Protein AF-A0A8R1EU83-F1 (afdb_monomer)

Mean predicted aligned error: 13.21 Å

Structure (mmCIF, N/CA/C/O backbone):
data_AF-A0A8R1EU83-F1
#
_entry.id   AF-A0A8R1EU83-F1
#
loop_
_atom_site.group_PDB
_atom_site.id
_atom_site.type_symbol
_atom_site.label_atom_id
_atom_site.label_alt_id
_atom_site.label_comp_id
_atom_site.label_asym_id
_atom_site.label_entity_id
_atom_site.label_seq_id
_atom_site.pdbx_PDB_ins_code
_atom_site.Cartn_x
_atom_site.Cartn_y
_atom_site.Cartn_z
_atom_site.occupancy
_atom_site.B_iso_or_equiv
_atom_site.auth_seq_id
_atom_site.auth_comp_id
_atom_site.auth_asym_id
_atom_site.auth_atom_id
_atom_site.pdbx_PDB_model_num
ATOM 1 N N . MET A 1 1 ? 17.933 24.431 0.975 1.00 36.44 1 MET A N 1
ATOM 2 C CA . MET A 1 1 ? 16.606 24.233 0.340 1.00 36.44 1 MET A CA 1
ATOM 3 C C . MET A 1 1 ? 16.487 22.750 -0.008 1.00 36.44 1 MET A C 1
ATOM 5 O O . MET A 1 1 ? 17.394 22.276 -0.660 1.00 36.44 1 MET A O 1
ATOM 9 N N . GLY A 1 2 ? 15.536 21.917 0.414 1.00 38.25 2 GLY A N 1
ATOM 10 C CA . GLY A 1 2 ? 14.374 22.050 1.284 1.00 38.25 2 GLY A CA 1
ATOM 11 C C . GLY A 1 2 ? 14.179 20.752 2.093 1.00 38.25 2 GLY A C 1
ATOM 12 O O . GLY A 1 2 ? 14.706 19.699 1.752 1.00 38.25 2 GLY A O 1
ATOM 13 N N . ARG A 1 3 ? 13.470 20.894 3.212 1.00 40.53 3 ARG A N 1
ATOM 14 C CA . ARG A 1 3 ? 13.256 19.938 4.309 1.00 40.53 3 ARG A CA 1
ATOM 15 C C . ARG A 1 3 ? 12.927 18.518 3.822 1.00 40.53 3 ARG A C 1
ATOM 17 O O . ARG A 1 3 ? 11.883 18.311 3.205 1.00 40.53 3 ARG A O 1
ATOM 24 N N . GLY A 1 4 ? 13.789 17.557 4.158 1.00 40.25 4 GLY A N 1
ATOM 25 C CA . GLY A 1 4 ? 13.545 16.126 3.990 1.00 40.25 4 GLY A CA 1
ATOM 26 C C . GLY A 1 4 ? 12.317 15.703 4.789 1.00 40.25 4 GLY A C 1
ATOM 27 O O . GLY A 1 4 ? 12.393 15.433 5.983 1.00 40.25 4 GLY A O 1
ATOM 28 N N . ARG A 1 5 ? 11.154 15.683 4.136 1.00 47.19 5 ARG A N 1
ATOM 29 C CA . ARG A 1 5 ? 10.000 14.944 4.639 1.00 47.19 5 ARG A CA 1
ATOM 30 C C . ARG A 1 5 ? 10.373 13.474 4.513 1.00 47.19 5 ARG A C 1
ATOM 32 O O . ARG A 1 5 ? 10.332 12.946 3.403 1.00 47.19 5 ARG A O 1
ATOM 39 N N . ASN A 1 6 ? 10.762 12.845 5.624 1.00 48.53 6 ASN A N 1
ATOM 40 C CA . ASN A 1 6 ? 10.859 11.391 5.730 1.00 48.53 6 ASN A CA 1
ATOM 41 C C . ASN A 1 6 ? 9.534 10.819 5.232 1.00 48.53 6 ASN A C 1
ATOM 43 O O . ASN A 1 6 ? 8.516 10.866 5.919 1.00 48.53 6 ASN A O 1
ATOM 47 N N . THR A 1 7 ? 9.520 10.389 3.974 1.00 55.81 7 THR A N 1
ATOM 48 C CA . THR A 1 7 ? 8.335 9.804 3.369 1.00 55.81 7 THR A CA 1
ATOM 49 C C . THR A 1 7 ? 8.335 8.381 3.880 1.00 55.81 7 THR A C 1
ATOM 51 O O . THR A 1 7 ? 9.045 7.543 3.333 1.00 55.81 7 THR A O 1
ATOM 54 N N . ILE A 1 8 ? 7.655 8.162 5.006 1.00 69.56 8 ILE A N 1
ATOM 55 C CA . ILE A 1 8 ? 7.578 6.858 5.660 1.00 69.56 8 ILE A CA 1
ATOM 56 C C . ILE A 1 8 ? 7.005 5.887 4.624 1.00 69.56 8 ILE A C 1
ATOM 58 O O . ILE A 1 8 ? 5.883 6.063 4.142 1.00 69.56 8 ILE A O 1
ATOM 62 N N . ALA A 1 9 ? 7.847 4.950 4.196 1.00 76.62 9 ALA A N 1
ATOM 63 C CA . ALA A 1 9 ? 7.449 3.840 3.356 1.00 76.62 9 ALA A CA 1
ATOM 64 C C . ALA A 1 9 ? 7.038 2.703 4.287 1.00 76.62 9 ALA A C 1
ATOM 66 O O . ALA A 1 9 ? 7.793 2.332 5.183 1.00 76.62 9 ALA A O 1
ATOM 67 N N . GLU A 1 10 ? 5.834 2.194 4.086 1.00 80.75 10 GLU A N 1
ATOM 68 C CA . GLU A 1 10 ? 5.249 1.121 4.872 1.00 80.75 10 GLU A CA 1
ATOM 69 C C . GLU A 1 10 ? 5.157 -0.125 3.993 1.00 80.75 10 GLU A C 1
ATOM 71 O O . GLU A 1 10 ? 4.792 -0.044 2.817 1.00 80.75 10 GLU A O 1
ATOM 76 N N . ASN A 1 11 ? 5.506 -1.279 4.559 1.00 80.06 11 ASN A N 1
ATOM 77 C CA . ASN A 1 11 ? 5.314 -2.558 3.896 1.00 80.06 11 ASN A CA 1
ATOM 78 C C . ASN A 1 11 ? 3.856 -2.991 4.079 1.00 80.06 11 ASN A C 1
ATOM 80 O O . ASN A 1 11 ? 3.442 -3.311 5.191 1.00 80.06 11 ASN A O 1
ATOM 84 N N . ILE A 1 12 ? 3.081 -3.008 2.997 1.00 80.56 12 ILE A N 1
ATOM 85 C CA . ILE A 1 12 ? 1.675 -3.407 3.026 1.00 80.56 12 ILE A CA 1
ATOM 86 C C . ILE A 1 12 ? 1.522 -4.613 2.104 1.00 80.56 12 ILE A C 1
ATOM 88 O O . ILE A 1 12 ? 1.749 -4.515 0.900 1.00 80.56 12 ILE A O 1
ATOM 92 N N . ASN A 1 13 ? 1.164 -5.771 2.674 1.00 77.06 13 ASN A N 1
ATOM 93 C CA . ASN A 1 13 ? 1.030 -7.053 1.961 1.00 77.06 13 ASN A CA 1
ATOM 94 C C . ASN A 1 13 ? 2.229 -7.340 1.022 1.00 77.06 13 ASN A C 1
ATOM 96 O O . ASN A 1 13 ? 2.100 -7.772 -0.128 1.00 77.06 13 ASN A O 1
ATOM 100 N N . GLY A 1 14 ? 3.420 -7.035 1.535 1.00 76.12 14 GLY A N 1
ATOM 101 C CA . GLY A 1 14 ? 4.695 -7.211 0.864 1.00 76.12 14 GLY A CA 1
ATOM 102 C C . GLY A 1 14 ? 5.045 -6.146 -0.180 1.00 76.12 14 GLY A C 1
ATOM 103 O O . GLY A 1 14 ? 6.060 -6.268 -0.847 1.00 76.12 14 GLY A O 1
ATOM 104 N N . TRP A 1 15 ? 4.249 -5.095 -0.351 1.00 82.75 15 TRP A N 1
ATOM 105 C CA . TRP A 1 15 ? 4.604 -3.975 -1.21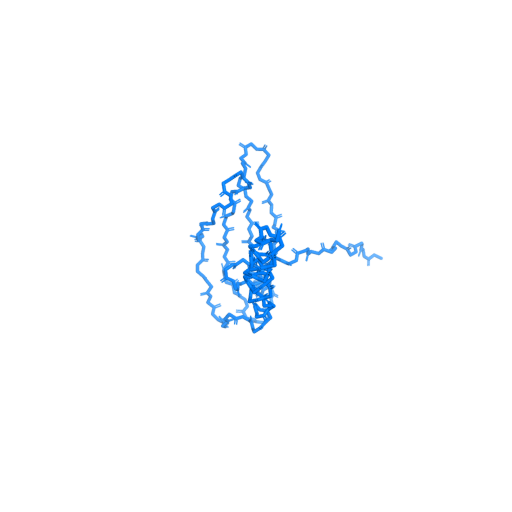7 1.00 82.75 15 TRP A CA 1
ATOM 106 C C . TRP A 1 15 ? 5.025 -2.780 -0.380 1.00 82.75 15 TRP A C 1
ATOM 108 O O . TRP A 1 15 ? 4.277 -2.310 0.475 1.00 82.75 15 TRP A O 1
ATOM 118 N N . MET A 1 16 ? 6.207 -2.241 -0.666 1.00 84.56 16 MET A N 1
ATOM 119 C CA . MET A 1 16 ? 6.640 -0.982 -0.073 1.00 84.56 16 MET A CA 1
ATOM 120 C C . MET A 1 16 ? 5.841 0.170 -0.686 1.00 84.56 16 MET A C 1
ATOM 122 O O . MET A 1 16 ? 5.974 0.487 -1.874 1.00 84.56 16 MET A O 1
ATOM 126 N N . MET A 1 17 ? 5.001 0.817 0.121 1.00 86.00 17 MET A N 1
ATOM 127 C CA . MET A 1 17 ? 4.178 1.940 -0.318 1.00 86.00 17 MET A CA 1
ATOM 128 C C . MET A 1 17 ? 4.387 3.177 0.553 1.00 86.00 17 MET A C 1
ATOM 130 O O . MET A 1 17 ? 4.577 3.108 1.759 1.00 86.00 17 MET A O 1
ATOM 134 N N . LYS A 1 18 ? 4.326 4.349 -0.072 1.00 86.75 18 LYS A N 1
ATOM 135 C CA . LYS A 1 18 ? 4.395 5.661 0.567 1.00 86.75 18 LYS A CA 1
ATOM 136 C C . LYS A 1 18 ? 3.000 6.222 0.762 1.00 86.75 18 LYS A C 1
ATOM 138 O O . LYS A 1 18 ? 2.198 6.281 -0.175 1.00 86.75 18 LYS A O 1
ATOM 143 N N . LYS A 1 19 ? 2.749 6.722 1.965 1.00 87.62 19 LYS A N 1
ATOM 144 C CA . LYS A 1 19 ? 1.542 7.474 2.294 1.00 87.62 19 LYS A CA 1
ATOM 145 C C . LYS A 1 19 ? 1.506 8.785 1.510 1.00 87.62 19 LYS A C 1
ATOM 147 O O . LYS A 1 19 ? 2.414 9.606 1.633 1.00 87.62 19 LYS A O 1
ATOM 152 N N . LYS A 1 20 ? 0.459 9.002 0.707 1.00 82.31 20 LYS A N 1
ATOM 153 C CA . LYS A 1 20 ? 0.304 10.247 -0.067 1.00 82.31 20 LYS A CA 1
ATOM 154 C C . LYS A 1 20 ? -0.644 11.224 0.596 1.00 82.31 20 LYS A C 1
ATOM 156 O O . LYS A 1 20 ? -0.301 12.392 0.758 1.00 82.31 20 LYS A O 1
ATOM 161 N N . LYS A 1 21 ? -1.859 10.777 0.904 1.00 79.50 21 LYS A N 1
ATOM 162 C CA . LYS A 1 21 ? -2.907 11.657 1.416 1.00 79.50 21 LYS A CA 1
ATOM 163 C C . LYS A 1 21 ? -3.866 10.894 2.309 1.00 79.50 21 LYS A C 1
ATOM 165 O O . LYS A 1 21 ? -4.231 9.759 2.018 1.00 79.50 21 LYS A O 1
ATOM 170 N N . GLU A 1 22 ? -4.278 11.575 3.361 1.00 79.50 22 GLU A N 1
ATOM 171 C CA . GLU A 1 22 ? -5.327 11.155 4.278 1.00 79.50 22 GLU A CA 1
ATOM 172 C C . GLU A 1 22 ? -6.571 11.964 3.946 1.00 79.50 22 GLU A C 1
ATOM 174 O O . GLU A 1 22 ? -6.482 13.176 3.707 1.00 79.50 22 GLU A O 1
ATOM 179 N N . TYR A 1 23 ? -7.720 11.305 3.889 1.00 76.81 23 TYR A N 1
ATOM 180 C CA . TYR A 1 23 ? -8.977 12.019 3.758 1.00 76.81 23 TYR A CA 1
ATOM 181 C C . TYR A 1 23 ? -9.385 12.555 5.138 1.00 76.81 23 TYR A C 1
ATOM 183 O O . TYR A 1 23 ? -9.427 11.794 6.095 1.00 76.81 23 TYR A O 1
ATOM 191 N N . PRO A 1 24 ? -9.675 13.858 5.295 1.00 70.62 24 PRO A N 1
ATOM 192 C CA . PRO A 1 24 ? -10.050 14.406 6.603 1.00 70.62 24 PRO A CA 1
ATOM 193 C C . PRO A 1 24 ? -11.411 13.886 7.094 1.00 70.62 24 PRO A C 1
ATOM 195 O O . PRO A 1 24 ? -11.638 13.815 8.294 1.00 70.62 24 PRO A O 1
ATOM 198 N N . ASN A 1 25 ? -12.287 13.482 6.168 1.00 79.12 25 ASN A N 1
ATOM 199 C CA . ASN A 1 25 ? -13.643 13.002 6.455 1.00 79.12 25 ASN A CA 1
ATOM 200 C C . ASN A 1 25 ? -13.790 11.481 6.299 1.00 79.12 25 ASN A C 1
ATOM 202 O O . ASN A 1 25 ? -14.901 10.959 6.349 1.00 79.12 25 ASN A O 1
ATOM 206 N N . SER A 1 26 ? -12.696 10.764 6.045 1.00 76.69 26 SER A N 1
ATOM 207 C CA . SER A 1 26 ? -12.729 9.314 5.877 1.00 76.69 26 SER A CA 1
ATOM 208 C C . SER A 1 26 ? -11.499 8.715 6.527 1.00 76.69 26 SER A C 1
ATOM 210 O O . SER A 1 26 ? -10.397 9.226 6.371 1.00 76.69 26 SER A O 1
ATOM 212 N N . SER A 1 27 ? -11.666 7.589 7.210 1.00 84.56 27 SER A N 1
ATOM 213 C CA . SER A 1 27 ? -10.535 6.847 7.778 1.00 84.56 27 SER A CA 1
ATOM 214 C C . SER A 1 27 ? -9.628 6.226 6.710 1.00 84.56 27 SER A C 1
ATOM 216 O O . SER A 1 27 ? -8.656 5.556 7.042 1.00 84.56 27 SER A O 1
ATOM 218 N N . ASP A 1 28 ? -9.935 6.455 5.437 1.00 86.75 28 ASP A N 1
ATOM 219 C CA . ASP A 1 28 ? -9.201 5.980 4.282 1.00 86.75 28 ASP A CA 1
ATOM 220 C C . ASP A 1 28 ? -7.960 6.839 3.997 1.00 86.75 28 ASP A C 1
ATOM 222 O O . ASP A 1 28 ? -7.983 8.075 3.947 1.00 86.75 28 ASP A O 1
ATOM 226 N N . VAL A 1 29 ? -6.848 6.156 3.762 1.00 87.88 29 VAL A N 1
ATOM 227 C CA . VAL A 1 29 ? -5.548 6.736 3.439 1.00 87.88 29 VAL A CA 1
ATOM 228 C C . VAL A 1 29 ? -5.057 6.127 2.145 1.00 87.88 29 VAL A C 1
ATOM 230 O O . VAL A 1 29 ? -5.031 4.908 2.000 1.00 87.88 29 VAL A O 1
ATOM 233 N N . ILE A 1 30 ? -4.633 6.968 1.205 1.0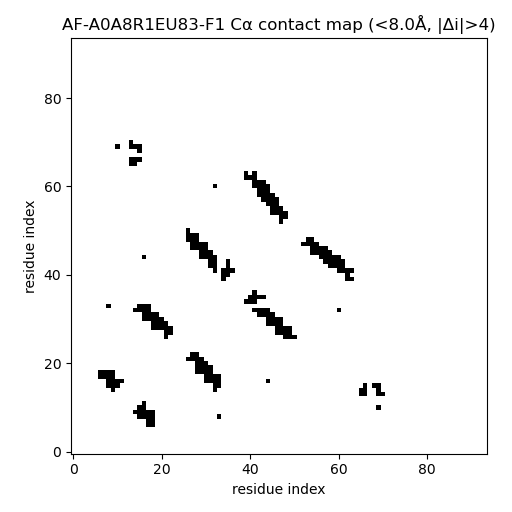0 88.62 30 ILE A N 1
ATOM 234 C CA . ILE A 1 30 ? -4.087 6.484 -0.061 1.00 88.62 30 ILE A CA 1
ATOM 235 C C . ILE A 1 30 ? -2.576 6.316 0.052 1.00 88.62 30 ILE A C 1
ATOM 237 O O . ILE A 1 30 ? -1.839 7.266 0.348 1.00 88.62 30 ILE A O 1
ATOM 241 N N . TYR A 1 31 ? -2.138 5.119 -0.303 1.00 87.94 31 TYR A N 1
ATOM 242 C CA . TYR A 1 31 ? -0.760 4.692 -0.429 1.00 87.94 31 TYR A CA 1
ATOM 243 C C . TYR A 1 31 ? -0.405 4.473 -1.898 1.00 87.94 31 TYR A C 1
ATOM 245 O O . TYR A 1 31 ? -1.189 3.923 -2.668 1.00 87.94 31 TYR A O 1
ATOM 253 N N . TYR A 1 32 ? 0.785 4.904 -2.302 1.00 88.62 32 TYR A N 1
ATOM 254 C CA . TYR A 1 32 ? 1.321 4.675 -3.645 1.00 88.62 32 TYR A CA 1
ATOM 255 C C . TYR A 1 32 ? 2.606 3.886 -3.552 1.00 88.62 32 TYR A C 1
ATOM 257 O O . TYR A 1 32 ? 3.362 4.055 -2.602 1.00 88.62 32 TYR A O 1
ATOM 265 N N . CYS A 1 33 ? 2.874 3.054 -4.548 1.00 87.38 33 CYS A N 1
ATOM 266 C CA . CYS A 1 33 ? 4.116 2.311 -4.600 1.00 87.38 33 CYS A CA 1
ATOM 267 C C . CYS A 1 33 ? 5.316 3.265 -4.506 1.00 87.38 33 CYS A C 1
ATOM 269 O O . CYS A 1 33 ? 5.335 4.324 -5.146 1.00 87.38 33 CYS A O 1
ATOM 271 N N . VAL A 1 34 ? 6.336 2.886 -3.730 1.00 84.88 34 VAL A N 1
ATOM 272 C CA . VAL A 1 34 ? 7.589 3.654 -3.631 1.00 84.88 34 VAL A CA 1
ATOM 273 C C . VAL A 1 34 ? 8.239 3.882 -4.996 1.00 84.88 34 VAL A C 1
ATOM 275 O O . VAL A 1 34 ? 8.892 4.908 -5.188 1.00 84.88 34 VAL A O 1
ATOM 278 N N . GLU A 1 35 ? 8.000 2.963 -5.933 1.00 82.38 35 GLU A N 1
ATOM 279 C CA . GLU A 1 35 ? 8.566 2.936 -7.279 1.00 82.38 35 GLU A CA 1
ATOM 280 C C . GLU A 1 35 ? 7.733 3.686 -8.327 1.00 82.38 35 GLU A C 1
ATOM 282 O O . GLU A 1 35 ? 8.074 3.683 -9.511 1.00 82.38 35 GLU A O 1
ATOM 287 N N . GLN A 1 36 ? 6.655 4.370 -7.923 1.00 80.56 36 GLN A N 1
ATOM 288 C CA . GLN A 1 36 ? 5.810 5.141 -8.843 1.00 80.56 36 GLN A CA 1
ATOM 289 C C . GLN A 1 36 ? 6.591 6.207 -9.618 1.00 80.56 36 GLN A C 1
ATOM 291 O O . GLN A 1 36 ? 6.314 6.454 -10.792 1.00 80.56 36 GLN A O 1
ATOM 296 N N . TYR A 1 37 ? 7.552 6.844 -8.954 1.00 77.25 37 TYR A N 1
ATOM 297 C CA . TYR A 1 37 ? 8.391 7.897 -9.527 1.00 77.25 37 TYR A CA 1
ATOM 298 C C . TYR A 1 37 ? 9.825 7.422 -9.805 1.00 77.25 37 TYR A C 1
ATOM 300 O O . TYR A 1 37 ? 10.662 8.225 -10.210 1.00 77.25 37 TYR A O 1
ATOM 308 N N . SER A 1 38 ? 10.103 6.133 -9.586 1.00 76.44 38 SER A N 1
ATOM 309 C CA . SER A 1 38 ? 11.388 5.505 -9.902 1.00 76.44 38 SER A CA 1
ATOM 310 C C . SER A 1 38 ? 11.449 5.089 -11.373 1.00 76.44 38 SER A C 1
ATOM 312 O O . SER A 1 38 ? 10.519 5.312 -12.153 1.00 76.44 38 SER A O 1
ATOM 314 N N . HIS A 1 39 ? 12.549 4.437 -11.749 1.00 76.00 39 HIS A N 1
ATOM 315 C CA . HIS A 1 39 ? 12.765 3.882 -13.083 1.00 76.00 39 HIS A CA 1
ATOM 316 C C . HIS A 1 39 ? 11.626 2.946 -13.536 1.00 76.00 39 HIS A C 1
ATOM 318 O O . HIS A 1 39 ? 11.207 2.994 -14.691 1.00 76.00 39 HIS A O 1
ATOM 324 N N . HIS A 1 40 ? 11.057 2.171 -12.607 1.00 75.75 40 HIS A N 1
ATOM 325 C CA . HIS A 1 40 ? 9.988 1.209 -12.880 1.00 75.75 40 HIS A CA 1
ATOM 326 C C . HIS A 1 40 ? 8.610 1.847 -13.131 1.00 75.75 40 HIS A C 1
ATOM 328 O O . HIS A 1 40 ? 7.754 1.211 -13.746 1.00 75.75 40 HIS A O 1
ATOM 334 N N . LYS A 1 41 ? 8.392 3.104 -12.708 1.00 81.31 41 LYS A N 1
ATOM 335 C CA . LYS A 1 41 ? 7.128 3.853 -12.863 1.00 81.31 41 LYS A CA 1
ATOM 336 C C . LYS A 1 41 ? 5.887 3.040 -12.471 1.00 81.31 41 LYS A C 1
ATOM 338 O O . LYS A 1 41 ? 4.892 3.007 -13.199 1.00 81.31 41 LYS A O 1
ATOM 343 N N . CYS A 1 42 ? 5.945 2.362 -11.325 1.00 84.06 42 CYS A N 1
ATOM 344 C CA . CYS A 1 42 ? 4.880 1.452 -10.919 1.00 84.06 42 CYS A CA 1
ATOM 345 C C . CYS A 1 42 ? 3.557 2.205 -10.652 1.00 84.06 42 CYS A C 1
ATOM 347 O O . CYS A 1 42 ? 3.513 3.097 -9.801 1.00 84.06 42 CYS A O 1
ATOM 349 N N . PRO A 1 43 ? 2.439 1.845 -11.312 1.00 85.88 43 PRO A N 1
ATOM 350 C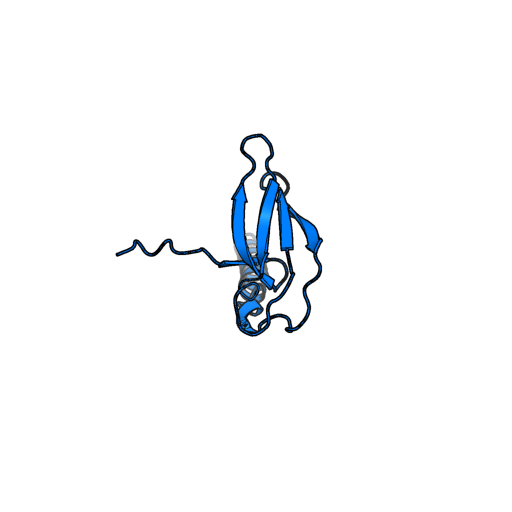 CA . PRO A 1 43 ? 1.148 2.494 -11.090 1.00 85.88 43 PRO A CA 1
ATOM 351 C C . PRO A 1 43 ? 0.445 2.043 -9.798 1.00 85.88 43 PRO A C 1
ATOM 353 O O . PRO A 1 43 ? -0.676 2.493 -9.553 1.00 85.88 43 PRO A O 1
ATOM 356 N N . GLY A 1 44 ? 1.065 1.159 -9.006 1.00 87.88 44 GLY A N 1
ATOM 357 C CA . GLY A 1 44 ? 0.486 0.553 -7.810 1.00 87.88 44 GLY A CA 1
ATOM 358 C C . GLY A 1 44 ? 0.001 1.597 -6.808 1.00 87.88 44 GLY A C 1
ATOM 359 O O . GLY A 1 44 ? 0.756 2.481 -6.394 1.00 87.88 44 GLY A O 1
ATOM 360 N N . ALA A 1 45 ? -1.273 1.507 -6.433 1.00 88.81 45 ALA A N 1
ATOM 361 C CA . ALA A 1 45 ? -1.897 2.433 -5.497 1.00 88.81 45 ALA A CA 1
ATOM 362 C C . ALA A 1 45 ? -2.988 1.730 -4.700 1.00 88.81 45 ALA A C 1
ATOM 364 O O . ALA A 1 45 ? -3.896 1.139 -5.291 1.00 88.81 45 ALA A O 1
ATOM 365 N N . TRP A 1 4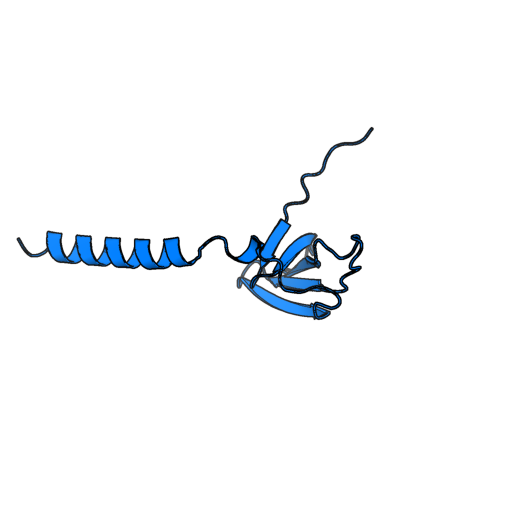6 ? -2.911 1.806 -3.379 1.00 89.50 46 TRP A N 1
ATOM 366 C CA . TRP A 1 46 ? -3.829 1.155 -2.453 1.00 89.50 46 TRP A CA 1
ATOM 367 C C . TRP A 1 46 ? -4.486 2.177 -1.535 1.00 89.50 46 TRP A C 1
ATOM 369 O O . TRP A 1 46 ? -3.971 3.273 -1.317 1.00 89.50 46 TRP A O 1
ATOM 379 N N . VAL A 1 47 ? -5.643 1.814 -1.004 1.00 89.62 47 VAL A N 1
ATOM 380 C CA . VAL A 1 47 ? -6.356 2.571 0.021 1.00 89.62 47 V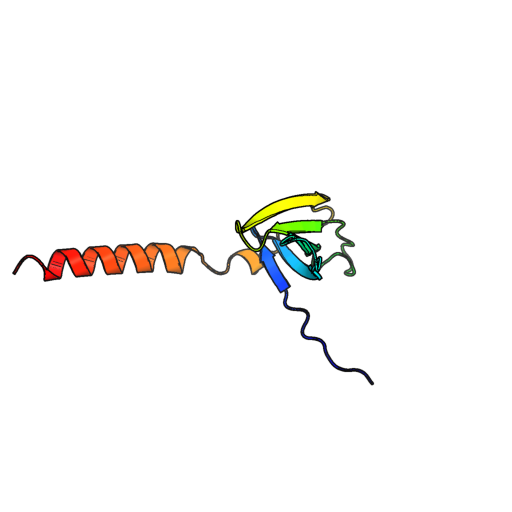AL A CA 1
ATOM 381 C C . VAL A 1 47 ? -6.402 1.715 1.271 1.00 89.62 47 VAL A C 1
ATOM 383 O O . VAL A 1 47 ? -6.808 0.562 1.188 1.00 89.62 47 VAL A O 1
ATOM 386 N N . ILE A 1 48 ? -5.991 2.267 2.406 1.00 87.62 48 ILE A N 1
ATOM 387 C CA . ILE A 1 48 ? -6.064 1.595 3.703 1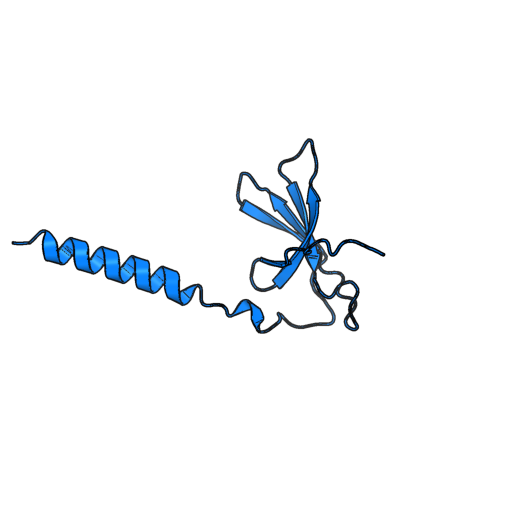.00 87.62 48 ILE A CA 1
ATOM 388 C C . ILE A 1 48 ? -7.022 2.358 4.591 1.00 87.62 48 ILE A C 1
ATOM 390 O O . ILE A 1 48 ? -6.859 3.564 4.784 1.00 87.62 48 ILE A O 1
ATOM 394 N N . ASN A 1 49 ? -7.983 1.648 5.162 1.00 87.19 49 ASN A N 1
ATOM 395 C CA . ASN A 1 49 ? -8.828 2.193 6.202 1.00 87.19 49 ASN A CA 1
ATOM 396 C C . ASN A 1 49 ? -8.133 2.042 7.560 1.00 87.19 49 ASN A C 1
ATOM 398 O O . ASN A 1 49 ? -7.884 0.933 8.016 1.00 87.19 49 ASN A O 1
ATOM 402 N N . LYS A 1 50 ? -7.838 3.150 8.235 1.00 83.06 50 LYS A N 1
ATOM 403 C CA . LYS A 1 50 ? -7.149 3.153 9.535 1.00 83.06 50 LYS A CA 1
ATOM 404 C C . LYS A 1 50 ? -7.937 2.526 10.682 1.00 83.06 50 LYS A C 1
ATOM 406 O O . LYS A 1 50 ? -7.342 2.195 11.699 1.00 83.06 50 LYS A O 1
ATOM 411 N N . VAL A 1 51 ? -9.263 2.464 10.573 1.00 83.81 51 VAL A N 1
ATOM 412 C CA . VAL A 1 51 ? -10.120 1.962 11.657 1.00 83.81 51 VAL A CA 1
ATOM 413 C C . VAL A 1 51 ? -10.221 0.447 11.579 1.00 83.81 51 VAL A C 1
ATOM 415 O O . VAL A 1 51 ? -10.112 -0.225 12.596 1.00 83.81 51 VAL A O 1
ATOM 418 N N . THR A 1 52 ? -10.398 -0.094 10.374 1.00 84.44 52 THR A N 1
ATOM 419 C CA . THR A 1 52 ? -10.544 -1.541 10.163 1.00 84.44 52 THR A CA 1
ATOM 420 C C . THR A 1 52 ? -9.242 -2.233 9.764 1.00 84.44 52 THR A C 1
ATOM 422 O O . THR A 1 52 ? -9.206 -3.457 9.715 1.00 84.44 52 THR A O 1
ATOM 425 N N . ASN A 1 53 ? -8.183 -1.475 9.452 1.00 77.50 53 ASN A N 1
ATOM 426 C CA . ASN A 1 53 ? -6.955 -1.963 8.811 1.00 77.50 53 ASN A CA 1
ATOM 427 C C . ASN A 1 53 ? -7.203 -2.750 7.510 1.00 77.50 53 ASN A C 1
ATOM 429 O O . ASN A 1 53 ? -6.355 -3.518 7.057 1.00 77.50 53 ASN A O 1
ATOM 433 N N . GLU A 1 54 ? -8.354 -2.535 6.870 1.00 83.50 54 GLU A N 1
ATOM 434 C CA . GLU A 1 54 ? -8.675 -3.139 5.583 1.00 83.50 54 GLU A CA 1
ATOM 435 C C . GLU A 1 54 ? -7.949 -2.388 4.462 1.00 83.50 54 GLU A C 1
ATOM 437 O O . GLU A 1 54 ? -8.009 -1.156 4.383 1.00 83.50 54 GLU A O 1
ATOM 442 N N . TYR A 1 55 ? -7.283 -3.127 3.574 1.00 81.88 55 TYR A N 1
ATOM 443 C CA . TYR A 1 55 ? -6.643 -2.570 2.387 1.00 81.88 55 TYR A CA 1
ATOM 444 C C . TYR A 1 55 ? -7.438 -2.909 1.123 1.00 81.88 55 TYR A C 1
ATOM 446 O O . TYR A 1 55 ? -7.910 -4.026 0.925 1.00 81.88 55 TYR A O 1
ATOM 454 N N . ARG A 1 56 ? -7.558 -1.927 0.230 1.00 87.75 56 ARG A N 1
ATOM 455 C CA . ARG A 1 56 ? -8.245 -2.033 -1.058 1.00 87.75 56 ARG A CA 1
ATOM 456 C C . ARG A 1 56 ? -7.299 -1.649 -2.181 1.00 87.75 56 ARG A C 1
ATOM 458 O O . ARG A 1 56 ? -6.655 -0.599 -2.151 1.00 87.75 56 ARG A O 1
ATOM 465 N N . ILE A 1 57 ? -7.234 -2.496 -3.200 1.00 86.38 57 ILE A N 1
ATOM 466 C CA . ILE A 1 57 ? -6.371 -2.281 -4.361 1.00 86.38 57 ILE A CA 1
ATOM 467 C C . ILE A 1 57 ? -7.086 -1.320 -5.315 1.00 86.38 57 ILE A C 1
ATOM 469 O O . ILE A 1 57 ? -8.069 -1.693 -5.946 1.00 86.38 57 ILE A O 1
ATOM 473 N N . VAL A 1 58 ? -6.587 -0.087 -5.443 1.00 87.62 58 VAL A N 1
ATOM 474 C CA . VAL A 1 58 ? -7.107 0.884 -6.426 1.00 87.62 58 VAL A CA 1
ATOM 475 C C . VAL A 1 58 ? -6.453 0.663 -7.782 1.00 87.62 58 VAL A C 1
ATOM 477 O O . VAL A 1 58 ? -7.116 0.679 -8.817 1.00 87.62 58 VAL A O 1
ATOM 480 N N . LYS A 1 59 ? -5.133 0.454 -7.785 1.00 87.50 59 LYS A N 1
ATOM 481 C CA . LYS A 1 59 ? -4.357 0.113 -8.975 1.00 87.50 59 LYS A CA 1
ATOM 482 C C . LYS A 1 59 ? -3.402 -1.037 -8.672 1.00 87.50 59 LYS A C 1
ATOM 484 O O . LYS A 1 59 ? -2.707 -0.985 -7.652 1.00 87.50 59 LYS A O 1
ATOM 489 N N . PRO A 1 60 ? -3.336 -2.052 -9.549 1.00 85.31 60 PRO A N 1
ATOM 490 C CA . PRO A 1 60 ? -2.403 -3.154 -9.383 1.00 85.31 60 PRO A CA 1
ATOM 491 C C . PRO A 1 60 ? -0.961 -2.686 -9.607 1.00 85.31 60 PRO A C 1
ATOM 493 O O . PRO A 1 60 ? -0.705 -1.787 -10.413 1.00 85.31 60 PRO A O 1
ATOM 496 N N . HIS A 1 61 ? -0.020 -3.325 -8.912 1.00 83.81 61 HIS A N 1
ATOM 497 C CA . HIS A 1 61 ? 1.407 -3.159 -9.174 1.00 83.81 61 HIS A CA 1
ATOM 498 C C . HIS A 1 61 ? 1.760 -3.773 -10.535 1.00 83.81 61 HIS A C 1
ATOM 500 O O . HIS A 1 61 ? 1.226 -4.816 -10.917 1.00 83.81 61 HIS A O 1
ATOM 506 N N . ARG A 1 62 ? 2.620 -3.091 -11.293 1.00 77.81 62 ARG A N 1
ATOM 507 C CA . ARG A 1 62 ? 3.124 -3.512 -12.610 1.00 77.81 62 ARG A CA 1
ATOM 508 C C . ARG A 1 62 ? 4.560 -3.018 -12.763 1.00 77.81 62 ARG A C 1
ATOM 510 O O . ARG A 1 62 ? 4.942 -2.080 -12.070 1.00 77.81 62 ARG A O 1
ATOM 517 N N . ASN A 1 63 ? 5.313 -3.595 -13.701 1.00 79.75 63 ASN A N 1
ATOM 518 C CA . ASN A 1 63 ? 6.693 -3.208 -14.044 1.00 79.75 63 ASN A CA 1
ATOM 519 C C . ASN A 1 63 ? 7.781 -3.475 -12.989 1.00 79.75 63 ASN A C 1
ATOM 521 O O . ASN A 1 63 ? 8.953 -3.197 -13.252 1.00 79.75 63 ASN A O 1
ATOM 525 N N . HIS A 1 64 ? 7.422 -4.013 -11.828 1.00 80.25 64 HIS A N 1
ATOM 526 C CA . HIS A 1 64 ? 8.377 -4.490 -10.840 1.00 80.25 64 HIS A CA 1
ATOM 527 C C . HIS A 1 64 ? 7.751 -5.607 -10.012 1.00 80.25 64 HIS A C 1
ATOM 529 O O . HIS A 1 64 ? 6.522 -5.705 -9.899 1.00 80.25 64 HIS A O 1
ATOM 535 N N . GLU A 1 65 ? 8.610 -6.461 -9.480 1.00 73.12 65 GLU A N 1
ATOM 536 C CA . GLU A 1 65 ? 8.205 -7.516 -8.571 1.00 73.12 65 GLU A CA 1
ATOM 537 C C . GLU A 1 65 ? 8.140 -6.989 -7.143 1.00 73.12 65 GLU A C 1
ATOM 539 O O . GLU A 1 65 ? 8.568 -5.878 -6.826 1.00 73.12 65 GLU A O 1
ATOM 544 N N . ARG A 1 66 ? 7.537 -7.800 -6.283 1.00 69.50 66 ARG A N 1
ATOM 545 C CA . ARG A 1 66 ? 7.391 -7.509 -4.869 1.00 69.50 66 ARG A CA 1
ATOM 546 C C . ARG A 1 66 ? 8.796 -7.424 -4.260 1.00 69.50 66 ARG A C 1
ATOM 548 O O . ARG A 1 66 ? 9.443 -8.450 -4.090 1.00 69.50 66 ARG A O 1
ATOM 555 N N . ASP A 1 67 ? 9.276 -6.201 -4.040 1.00 63.81 67 ASP A N 1
ATOM 556 C CA . ASP A 1 67 ? 10.639 -5.919 -3.584 1.00 63.81 67 ASP A CA 1
ATOM 557 C C . ASP A 1 67 ? 10.999 -6.804 -2.376 1.00 63.81 67 ASP A C 1
ATOM 559 O O . ASP A 1 67 ? 10.236 -6.898 -1.408 1.00 63.81 67 ASP A O 1
ATOM 563 N N . ALA A 1 68 ? 12.150 -7.482 -2.446 1.00 49.94 68 ALA A N 1
ATOM 564 C CA . ALA A 1 68 ? 12.616 -8.458 -1.457 1.00 49.94 68 ALA A CA 1
ATOM 565 C C . ALA A 1 68 ? 12.783 -7.876 -0.034 1.00 49.94 68 ALA A C 1
ATOM 567 O O . ALA A 1 68 ? 13.012 -8.620 0.920 1.00 49.94 68 ALA A O 1
ATOM 568 N N . LEU A 1 69 ? 12.620 -6.559 0.139 1.00 48.47 69 LEU A N 1
ATOM 569 C CA . LEU A 1 69 ? 12.572 -5.880 1.432 1.00 48.47 69 LEU A CA 1
ATOM 570 C C . LEU A 1 69 ? 11.290 -6.170 2.239 1.00 48.47 69 LEU A C 1
ATOM 572 O O . LEU A 1 69 ? 11.243 -5.922 3.444 1.00 48.47 69 LEU A O 1
ATOM 576 N N . ALA A 1 70 ? 10.270 -6.753 1.604 1.00 47.59 70 ALA A N 1
ATOM 577 C CA . ALA A 1 70 ? 9.063 -7.253 2.256 1.00 47.59 70 ALA A CA 1
ATOM 578 C C . ALA A 1 70 ? 9.291 -8.427 3.218 1.00 47.59 70 ALA A C 1
ATOM 580 O O . ALA A 1 70 ? 8.397 -8.761 3.995 1.00 47.59 70 ALA A O 1
ATOM 581 N N . ASN A 1 71 ? 10.475 -9.038 3.162 1.00 44.84 71 ASN A N 1
ATOM 582 C CA . ASN A 1 71 ? 10.849 -10.215 3.937 1.00 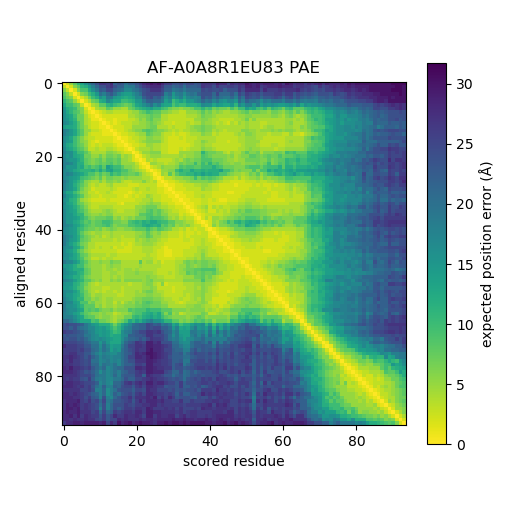44.84 71 ASN A CA 1
ATOM 583 C C . ASN A 1 71 ? 11.465 -9.871 5.309 1.00 44.84 71 ASN A C 1
ATOM 585 O O . ASN A 1 71 ? 12.242 -10.648 5.859 1.00 44.84 71 ASN A O 1
ATOM 589 N N . GLN A 1 72 ? 11.137 -8.704 5.875 1.00 46.53 72 GLN A N 1
ATOM 590 C CA . GLN A 1 72 ? 11.341 -8.454 7.306 1.00 46.53 72 GLN A CA 1
ATOM 591 C C . GLN A 1 72 ? 10.383 -9.393 8.066 1.00 46.53 72 GLN A C 1
ATOM 593 O O . GLN A 1 72 ? 9.169 -9.314 7.857 1.00 46.53 72 GLN A O 1
ATOM 598 N N . PRO A 1 73 ? 10.894 -10.347 8.862 1.00 48.41 73 PRO A N 1
ATOM 599 C CA . PRO A 1 73 ? 10.168 -11.563 9.193 1.00 48.41 73 PRO A CA 1
ATOM 600 C C . PRO A 1 73 ? 9.008 -1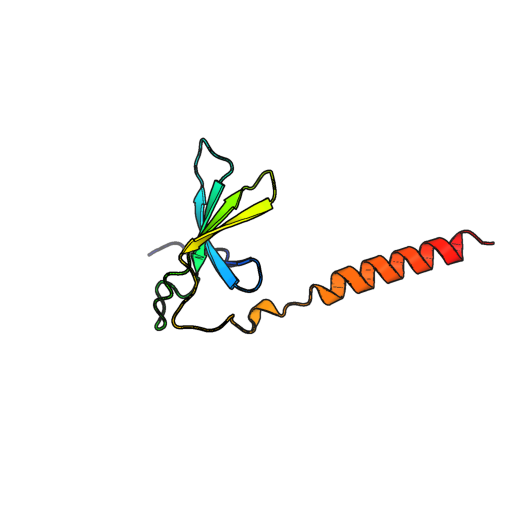1.287 10.150 1.00 48.41 73 PRO A C 1
ATOM 602 O O . PRO A 1 73 ? 9.194 -11.164 11.357 1.00 48.41 73 PRO A O 1
ATOM 605 N N . ILE A 1 74 ? 7.782 -11.344 9.626 1.00 50.75 74 ILE A N 1
ATOM 606 C CA . ILE A 1 74 ? 6.583 -11.633 10.434 1.00 50.75 74 ILE A CA 1
ATOM 607 C C . ILE A 1 74 ? 6.728 -13.013 11.117 1.00 50.75 74 ILE A C 1
ATOM 609 O O . ILE A 1 74 ? 6.146 -13.249 12.172 1.00 50.75 74 ILE A O 1
ATOM 613 N N . ALA A 1 75 ? 7.633 -13.868 10.621 1.00 46.56 75 ALA A N 1
ATOM 614 C CA . ALA A 1 75 ? 8.049 -15.101 11.286 1.00 46.56 75 ALA A CA 1
ATOM 615 C C . ALA A 1 75 ? 8.650 -14.888 12.694 1.00 46.56 75 ALA A C 1
ATOM 617 O O . ALA A 1 75 ? 8.636 -15.816 13.495 1.00 46.56 75 ALA A O 1
ATOM 618 N N . ALA A 1 76 ? 9.146 -13.692 13.042 1.00 49.38 76 ALA A N 1
ATOM 619 C CA . ALA A 1 76 ? 9.647 -13.433 14.394 1.00 49.38 76 ALA A CA 1
ATOM 620 C C . ALA A 1 76 ? 8.519 -13.204 15.418 1.00 49.38 76 ALA A C 1
ATOM 622 O O . ALA A 1 76 ? 8.707 -13.490 16.598 1.00 49.38 76 ALA A O 1
ATOM 623 N N . LEU A 1 77 ? 7.346 -12.719 14.987 1.00 54.69 77 LEU A N 1
ATOM 624 C CA . LEU A 1 77 ? 6.235 -12.423 15.897 1.00 54.69 77 LEU A CA 1
ATOM 625 C C . LEU A 1 77 ? 5.397 -13.675 16.196 1.00 54.69 77 LEU A C 1
ATOM 627 O O . LEU A 1 77 ? 5.018 -13.885 17.343 1.00 54.69 77 LEU A O 1
ATOM 631 N N . GLU A 1 78 ? 5.175 -14.547 15.207 1.00 54.34 78 GLU A N 1
ATOM 632 C CA . GLU A 1 78 ? 4.464 -15.818 15.425 1.00 54.34 78 GLU A CA 1
ATOM 633 C C . GLU A 1 78 ? 5.264 -16.789 16.306 1.00 54.34 78 GLU A C 1
ATOM 635 O O . GLU A 1 78 ? 4.696 -17.400 17.210 1.00 54.34 78 GLU A O 1
ATOM 640 N N . VAL A 1 79 ? 6.590 -16.876 16.123 1.00 59.16 79 VAL A N 1
ATOM 641 C CA . VAL A 1 79 ? 7.448 -17.712 16.983 1.00 59.16 79 VAL A CA 1
ATOM 642 C C . VAL A 1 79 ? 7.517 -17.151 18.404 1.00 59.16 79 VAL A C 1
ATOM 644 O O . VAL A 1 79 ? 7.459 -17.922 19.358 1.00 59.16 79 VAL A O 1
ATOM 647 N N . ALA A 1 80 ? 7.581 -15.824 18.572 1.00 59.34 80 ALA A N 1
ATOM 648 C CA . ALA A 1 80 ? 7.588 -15.206 19.897 1.00 59.34 80 ALA A CA 1
ATOM 649 C C . ALA A 1 80 ? 6.268 -15.433 20.654 1.00 59.34 80 ALA A C 1
ATOM 651 O O . ALA A 1 80 ? 6.300 -15.750 21.841 1.00 59.34 80 ALA A O 1
ATOM 652 N N . ILE A 1 81 ? 5.116 -15.329 19.979 1.00 66.69 81 ILE A N 1
ATOM 653 C CA . ILE A 1 81 ? 3.809 -15.593 20.601 1.00 66.69 81 ILE A CA 1
ATOM 654 C C . ILE A 1 81 ? 3.684 -17.071 20.997 1.00 66.69 81 ILE A C 1
ATOM 656 O O . ILE A 1 81 ? 3.225 -17.360 22.101 1.00 66.69 81 ILE A O 1
ATOM 660 N N . LEU A 1 82 ? 4.145 -18.005 20.155 1.00 67.19 82 LEU A N 1
ATOM 661 C CA . LEU A 1 82 ? 4.113 -19.434 20.481 1.00 67.19 82 LEU A CA 1
ATOM 662 C C . LEU A 1 82 ? 5.013 -19.767 21.686 1.00 67.19 82 LEU A C 1
ATOM 664 O O . LEU A 1 82 ? 4.585 -20.471 22.596 1.00 67.19 82 LEU A O 1
ATOM 668 N N . HIS A 1 83 ? 6.219 -19.191 21.746 1.00 62.59 83 HIS A N 1
ATOM 669 C CA . HIS A 1 83 ? 7.156 -19.433 22.847 1.00 62.59 83 HIS A CA 1
ATOM 670 C C . HIS A 1 83 ? 6.668 -18.866 24.189 1.00 62.59 83 HIS A C 1
ATOM 672 O O . HIS A 1 83 ? 6.892 -19.480 25.231 1.00 62.59 83 HIS A O 1
ATOM 678 N N . ILE A 1 84 ? 5.988 -17.712 24.178 1.00 68.75 84 ILE A N 1
ATOM 679 C CA . ILE A 1 84 ? 5.385 -17.125 25.385 1.00 68.75 84 ILE A CA 1
ATOM 680 C C . ILE A 1 84 ? 4.231 -18.006 25.883 1.00 68.75 84 ILE A C 1
ATOM 682 O O . ILE A 1 84 ? 4.162 -18.295 27.074 1.00 68.75 84 ILE A O 1
ATOM 686 N N . LEU A 1 85 ? 3.371 -18.501 24.987 1.00 72.75 85 LEU A N 1
ATOM 687 C CA . LEU A 1 85 ? 2.275 -19.402 25.365 1.00 72.75 85 LEU A CA 1
ATOM 688 C C . LEU A 1 85 ? 2.782 -20.742 25.935 1.00 72.75 85 LEU A C 1
ATOM 690 O O . LEU A 1 85 ? 2.200 -21.257 26.888 1.00 72.75 85 LEU A O 1
ATOM 694 N N . GLU A 1 86 ? 3.882 -21.293 25.410 1.00 70.12 86 GLU A N 1
ATOM 695 C CA . GLU A 1 86 ? 4.503 -22.512 25.955 1.00 70.12 86 GLU A CA 1
ATOM 696 C C . GLU A 1 86 ? 5.164 -22.303 27.331 1.00 70.12 86 GLU A C 1
ATOM 698 O O . GLU A 1 86 ? 5.148 -23.211 28.166 1.00 70.12 86 GLU A O 1
ATOM 703 N N . GLN A 1 87 ? 5.750 -21.127 27.580 1.00 63.12 87 GLN A N 1
ATOM 704 C CA . GLN A 1 87 ? 6.347 -20.772 28.875 1.00 63.12 87 GLN A CA 1
ATOM 705 C C . GLN A 1 87 ? 5.275 -20.632 29.967 1.00 63.12 87 GLN A C 1
ATOM 707 O O . GLN A 1 87 ? 5.424 -21.198 31.049 1.00 63.12 87 GLN A O 1
ATOM 712 N N . GLU A 1 88 ? 4.165 -19.955 29.668 1.00 63.81 88 GLU A N 1
ATOM 713 C CA . GLU A 1 88 ? 3.052 -19.767 30.610 1.00 63.81 88 GLU A CA 1
ATOM 714 C C . GLU A 1 88 ? 2.382 -21.097 30.996 1.00 63.81 88 GLU A C 1
ATOM 716 O O . GLU A 1 88 ? 1.994 -21.283 32.148 1.00 63.81 88 GLU A O 1
ATOM 721 N N . PHE A 1 89 ? 2.290 -22.061 30.070 1.00 62.16 89 PHE A N 1
ATOM 722 C CA . PHE A 1 89 ? 1.742 -23.386 30.379 1.00 62.16 89 PHE A CA 1
ATOM 723 C C . PHE A 1 89 ? 2.656 -24.192 31.319 1.00 62.16 89 PHE A C 1
ATOM 725 O O . PHE A 1 89 ? 2.177 -24.845 32.246 1.00 62.16 89 PHE A O 1
ATOM 732 N N . LYS A 1 90 ? 3.982 -24.117 31.132 1.00 61.41 90 LYS A N 1
ATOM 733 C CA . LYS A 1 90 ? 4.951 -24.807 32.005 1.00 61.41 90 LYS A CA 1
ATOM 734 C C . LYS A 1 90 ? 5.007 -24.218 33.416 1.00 61.41 90 LYS A C 1
ATOM 736 O O . LYS A 1 90 ? 5.160 -24.978 34.363 1.00 61.41 90 LYS A O 1
ATOM 741 N N . ASN A 1 91 ? 4.837 -22.905 33.564 1.00 60.78 91 ASN A N 1
ATOM 742 C CA . ASN A 1 91 ? 4.908 -22.226 34.864 1.00 60.78 91 ASN A CA 1
ATOM 743 C C . ASN A 1 91 ? 3.641 -22.376 35.730 1.00 60.78 91 ASN A C 1
ATOM 745 O O . ASN A 1 91 ? 3.655 -21.969 36.885 1.00 60.78 91 ASN A O 1
ATOM 7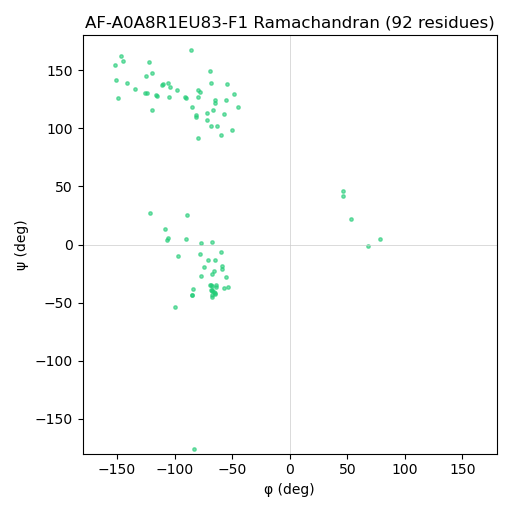49 N N . ASN A 1 92 ? 2.552 -22.936 35.192 1.00 58.69 92 ASN A N 1
ATOM 750 C CA . ASN A 1 92 ? 1.268 -23.104 35.893 1.00 58.69 92 ASN A CA 1
ATOM 751 C C . ASN A 1 92 ? 0.977 -24.574 36.266 1.00 58.69 92 ASN A C 1
ATOM 753 O O . ASN A 1 92 ? -0.158 -24.932 36.573 1.00 58.69 92 ASN A O 1
ATOM 757 N N . THR A 1 93 ? 1.993 -25.441 36.173 1.00 57.84 93 THR A N 1
ATOM 758 C CA . THR A 1 93 ? 1.901 -26.879 36.490 1.00 57.84 93 THR A CA 1
ATOM 759 C C . THR A 1 93 ? 2.888 -27.295 37.596 1.00 57.84 93 THR A C 1
ATOM 761 O O . THR A 1 93 ? 3.312 -28.450 37.623 1.00 57.84 93 THR A O 1
ATOM 764 N N . ASP A 1 94 ? 3.258 -26.365 38.484 1.00 52.41 94 ASP A N 1
ATOM 765 C CA . ASP A 1 94 ? 3.952 -26.632 39.759 1.00 52.41 94 ASP A CA 1
ATOM 766 C C . ASP A 1 94 ? 3.097 -26.126 40.931 1.00 52.41 94 ASP A C 1
ATOM 768 O O . ASP A 1 94 ? 2.624 -24.966 40.851 1.00 52.41 94 ASP A O 1
#

Solvent-accessible surface area (backbone atoms only — not comparable to full-atom values): 5598 Å² total; per-residue (Å²): 141,78,84,83,72,81,73,63,64,45,72,53,97,39,37,56,23,27,73,75,49,71,44,94,91,42,63,42,29,38,28,31,34,67,40,38,86,43,96,55,47,21,65,18,26,36,37,35,28,72,83,78,69,48,74,44,81,76,32,70,73,42,78,64,74,70,51,79,79,46,69,65,62,67,67,59,56,58,53,49,54,52,52,53,56,55,50,58,57,62,70,71,74,118

Organism: Caenorhabditis japonica (NCBI:txid281687)

Sequence (94 aa):
MGRGRNTIAENINGWMMKKKKEYPNSSDVIYYCVEQYSHHKCPGAWVINKVTNEYRIVKPHRNHERDALANQPIAALEVAILHILEQEFKNNTD

Foldseek 3Di:
DDDPPPQDFDQDPLFTWGFDDDDPPFLKTKTAGPCCVPPQVWRWMWIARNVVRDIDTPDDTDSDDRPPVSPPPPVVVVVVVVVVVVVVVVVVPD

Nearest PDB structures (foldseek):
  6p2m-assembly1_A  TM=6.028E-01  e=1.340E+00  Caldicellulosiruptor acetigenus 6A
  5n9j-assembly1_A  TM=3.440E-01  e=5.599E-01  Schizosaccharomyces pombe
  5o7s-assembly1_A  TM=5.031E-01  e=5.283E+00  Dioscoreophyllum cumminsii
  6kyb-assembly2_B  TM=5.739E-01  e=4.664E+00  Saccharomyces cerevisiae S288C

Secondary structure (DSSP, 8-state):
--------EEEETTEEEEEEEE-TTSSEEEEEEGGGGSTT----EEEEETTT--EEEEE---SS---GGGGS-THHHHHHHHHHHHHHHHTT--

Radius of gyration: 18.45 Å; Cα contacts (8 Å, |Δi|>4): 129; chains: 1; bounding box: 30×51×54 Å

pLDDT: mean 72.04, std 15.02, range [36.44, 89.62]